Protein AF-A0A2L1C9A7-F1 (afdb_monomer_lite)

Secondary structure (DSSP, 8-state):
-HHHHHHHHHHHHHHHHHHHHHHHHHHHHHHHHHHHHHHHHTT-S-GGG-TT-EEEEEEEEEEETTEEEEEEEEEEEGGGS-S---SSSTT-EEEEEEEEEEEEE-GGGHHHHHHTT-EEEEETTTTEEEEE-TT--

Radius of gyration: 24.16 Å; chains: 1; bounding box: 67×26×65 Å

Structure (mmCIF, N/CA/C/O backbone):
data_AF-A0A2L1C9A7-F1
#
_entry.id   AF-A0A2L1C9A7-F1
#
loop_
_atom_site.group_PDB
_atom_site.id
_atom_site.type_symbol
_atom_site.label_atom_id
_atom_site.label_alt_id
_atom_site.label_comp_id
_atom_site.label_asym_id
_atom_site.label_entity_id
_atom_site.label_seq_id
_atom_site.pdbx_PDB_ins_code
_atom_site.Cartn_x
_atom_site.Cartn_y
_atom_site.Cartn_z
_atom_site.occupancy
_atom_site.B_iso_or_equiv
_atom_site.auth_seq_id
_atom_site.auth_comp_id
_atom_site.auth_asym_id
_atom_site.auth_atom_id
_atom_site.pdbx_PDB_model_num
ATOM 1 N N . MET A 1 1 ? -43.753 -11.044 40.394 1.00 59.69 1 MET A N 1
ATOM 2 C CA . MET A 1 1 ? -43.200 -11.662 39.169 1.00 59.69 1 MET A CA 1
ATOM 3 C C . MET A 1 1 ? -43.134 -10.704 37.979 1.00 59.69 1 MET A C 1
ATOM 5 O O . MET A 1 1 ? -42.091 -10.675 37.354 1.00 59.69 1 MET A O 1
ATOM 9 N N . SER A 1 2 ? -44.162 -9.896 37.672 1.00 66.94 2 SER A N 1
ATOM 10 C CA . SER A 1 2 ? -44.122 -8.948 36.531 1.00 66.94 2 SER A CA 1
ATOM 11 C C . SER A 1 2 ? -43.047 -7.849 36.649 1.00 66.94 2 SER A C 1
ATOM 13 O O . SER A 1 2 ? -42.289 -7.642 35.710 1.00 66.94 2 SER A O 1
ATOM 15 N N . GLY A 1 3 ? -42.935 -7.183 37.808 1.00 78.50 3 GLY A N 1
ATOM 16 C CA . GLY A 1 3 ? -42.027 -6.033 37.979 1.00 78.50 3 GLY A CA 1
ATOM 17 C C . GLY A 1 3 ? -40.528 -6.368 37.948 1.00 78.50 3 GLY A C 1
ATOM 18 O O . GLY A 1 3 ? -39.742 -5.603 37.405 1.00 78.50 3 GLY A O 1
ATOM 19 N N . GLU A 1 4 ? -40.118 -7.541 38.444 1.00 83.19 4 GLU A N 1
ATOM 20 C CA . GLU A 1 4 ? -38.706 -7.972 38.387 1.00 83.19 4 GLU A CA 1
ATOM 21 C C . GLU A 1 4 ? -38.228 -8.244 36.956 1.00 83.19 4 GLU A C 1
ATOM 23 O O . GLU A 1 4 ? -37.068 -7.993 36.624 1.00 83.19 4 GLU A O 1
ATOM 28 N N . ILE A 1 5 ? -39.113 -8.768 36.101 1.00 84.88 5 ILE A N 1
ATOM 29 C CA . ILE A 1 5 ? -38.801 -9.014 34.690 1.00 84.88 5 ILE A CA 1
ATOM 30 C C . ILE A 1 5 ? -38.617 -7.675 33.972 1.00 84.88 5 ILE A C 1
ATOM 32 O O . ILE A 1 5 ? -37.649 -7.506 33.235 1.00 84.88 5 ILE A O 1
ATOM 36 N N . GLU A 1 6 ? -39.493 -6.710 34.239 1.00 86.12 6 GLU A N 1
ATOM 37 C CA . GLU A 1 6 ? -39.455 -5.374 33.644 1.00 86.12 6 GLU A CA 1
ATOM 38 C C . GLU A 1 6 ? -38.185 -4.598 34.038 1.00 86.12 6 GLU A C 1
ATOM 40 O O . GLU A 1 6 ? -37.465 -4.103 33.171 1.00 86.12 6 GLU A O 1
ATOM 45 N N . GLU A 1 7 ? -37.806 -4.604 35.320 1.00 87.06 7 GLU A N 1
ATOM 46 C CA . GLU A 1 7 ? -36.544 -4.005 35.785 1.00 87.06 7 GLU A CA 1
ATOM 47 C C . GLU A 1 7 ? -35.299 -4.676 35.188 1.00 87.06 7 GLU A C 1
ATOM 49 O O . GLU A 1 7 ? -34.264 -4.033 34.979 1.00 87.06 7 GLU A O 1
ATOM 54 N N . LYS A 1 8 ? -35.352 -5.988 34.938 1.00 88.25 8 LYS A N 1
ATOM 55 C CA . LYS A 1 8 ? -34.249 -6.717 34.302 1.00 88.25 8 LYS A CA 1
ATOM 56 C C . LYS A 1 8 ? -34.132 -6.364 32.818 1.00 88.25 8 LYS A C 1
ATOM 58 O O . LYS A 1 8 ? -33.019 -6.169 32.334 1.00 88.25 8 LYS A O 1
ATOM 63 N N . VAL A 1 9 ? -35.259 -6.231 32.117 1.00 87.00 9 VAL A N 1
ATOM 64 C CA . VAL A 1 9 ? -35.303 -5.790 30.714 1.00 87.00 9 VAL A CA 1
ATOM 65 C C . VAL A 1 9 ? -34.767 -4.364 30.578 1.00 87.00 9 VAL A C 1
ATOM 67 O O . VAL A 1 9 ? -33.889 -4.133 29.751 1.00 87.00 9 VAL A O 1
ATOM 70 N N . LEU A 1 10 ? -35.200 -3.434 31.433 1.00 88.88 10 LEU A N 1
ATOM 71 C CA . LEU A 1 10 ? -34.728 -2.044 31.413 1.00 88.88 10 LEU A CA 1
ATOM 72 C C . LEU A 1 10 ? -33.221 -1.926 31.687 1.00 88.88 10 LEU A C 1
ATOM 74 O O . LEU A 1 10 ? -32.524 -1.192 30.988 1.00 88.88 10 LEU A O 1
ATOM 78 N N . ARG A 1 11 ? -32.689 -2.683 32.657 1.00 88.56 11 ARG A N 1
ATOM 79 C CA . ARG A 1 11 ? -31.238 -2.727 32.922 1.00 88.56 11 ARG A CA 1
ATOM 80 C C . ARG A 1 11 ? -30.444 -3.259 31.733 1.00 88.56 11 ARG A C 1
ATOM 82 O O . ARG A 1 11 ? -29.402 -2.699 31.402 1.00 88.56 11 ARG A O 1
ATOM 89 N N . ASN A 1 12 ? -30.940 -4.310 31.086 1.00 88.00 12 ASN A N 1
ATOM 90 C CA . ASN A 1 12 ? -30.283 -4.878 29.913 1.00 88.00 12 ASN A CA 1
ATOM 91 C C . ASN A 1 12 ? -30.290 -3.912 28.724 1.00 88.00 12 ASN A C 1
ATOM 93 O O . ASN A 1 12 ? -29.271 -3.805 28.045 1.00 88.00 12 ASN A O 1
ATOM 97 N N . LEU A 1 13 ? -31.403 -3.207 28.491 1.00 88.19 13 LEU A N 1
ATOM 98 C CA . LEU A 1 13 ? -31.509 -2.189 27.441 1.00 88.19 13 LEU A CA 1
ATOM 99 C C . LEU A 1 13 ? -30.512 -1.053 27.673 1.00 88.19 13 LEU A C 1
ATOM 101 O O . LEU A 1 13 ? -29.731 -0.744 26.779 1.00 88.19 13 LEU A O 1
ATOM 105 N N . LYS A 1 14 ? -30.454 -0.517 28.896 1.00 89.56 14 LYS A N 1
ATOM 106 C CA . LYS A 1 14 ? -29.495 0.534 29.255 1.00 89.56 14 LYS A CA 1
ATOM 107 C C . LYS A 1 14 ? -28.042 0.084 29.061 1.00 89.56 14 LYS A C 1
ATOM 109 O O . LYS A 1 14 ? -27.240 0.810 28.488 1.00 89.56 14 LYS A O 1
ATOM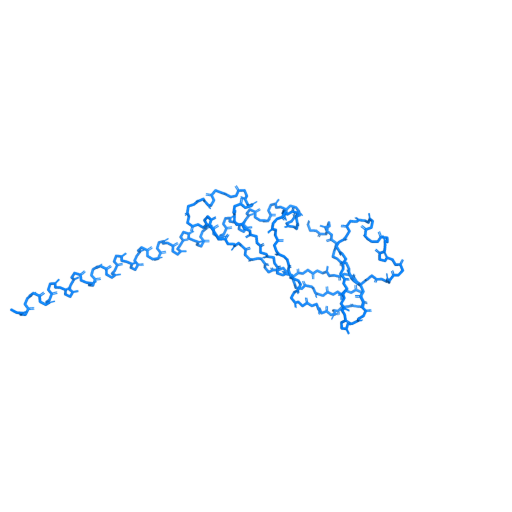 114 N N . SER A 1 15 ? -27.713 -1.139 29.479 1.00 89.69 15 SER A N 1
ATOM 115 C CA . SER A 1 15 ? -26.377 -1.707 29.262 1.00 89.69 15 SER A CA 1
ATOM 116 C C . SER A 1 15 ? -26.045 -1.875 27.773 1.00 89.69 15 SER A C 1
ATOM 118 O O . SER A 1 15 ? -24.900 -1.661 27.383 1.00 89.69 15 SER A O 1
ATOM 120 N N . HIS A 1 16 ? -27.022 -2.225 26.930 1.00 90.25 16 HIS A N 1
ATOM 121 C CA . HIS A 1 16 ? -26.818 -2.296 25.480 1.00 90.25 16 HIS A CA 1
ATOM 122 C C . HIS A 1 16 ? -26.572 -0.919 24.862 1.00 90.25 16 HIS A C 1
ATOM 124 O O . HIS A 1 16 ? -25.705 -0.796 23.998 1.00 90.25 16 HIS A O 1
ATOM 130 N N . GLU A 1 17 ? -27.302 0.107 25.296 1.00 91.25 17 GLU A N 1
ATOM 131 C CA . GLU A 1 17 ? -27.089 1.486 24.846 1.00 91.25 17 GLU A CA 1
ATOM 132 C C . GLU A 1 17 ? -25.681 1.974 25.212 1.00 91.25 17 GLU A C 1
ATOM 134 O O . GLU A 1 17 ? -24.951 2.450 24.341 1.00 91.25 17 GLU A O 1
ATOM 139 N N . GLU A 1 18 ? -25.252 1.750 26.458 1.00 92.31 18 GLU A N 1
ATOM 140 C CA . GLU A 1 18 ? -23.904 2.088 26.930 1.00 92.31 18 GLU A CA 1
ATOM 141 C C . GLU A 1 18 ? -22.812 1.370 26.113 1.00 92.31 18 GLU A C 1
ATOM 143 O O . GLU A 1 18 ? -21.846 1.997 25.675 1.00 92.31 18 GLU A O 1
ATOM 148 N N . LEU A 1 19 ? -22.977 0.070 25.839 1.00 91.31 19 LEU A N 1
ATOM 149 C CA . LEU A 1 19 ? -22.047 -0.694 24.998 1.00 91.31 19 LEU A CA 1
ATOM 150 C C . LEU A 1 19 ? -22.014 -0.186 23.551 1.00 91.31 19 LEU A C 1
ATOM 152 O O . LEU A 1 19 ? -20.941 -0.105 22.952 1.00 91.31 19 LEU A O 1
ATOM 156 N N . SER A 1 20 ? -23.172 0.170 22.993 1.00 91.81 20 SER A N 1
ATOM 157 C CA . SER A 1 20 ? -23.278 0.759 21.656 1.00 91.81 20 SER A CA 1
ATOM 158 C C . SER A 1 20 ? -22.495 2.071 21.568 1.00 91.81 20 SER A C 1
ATOM 160 O O . SER A 1 20 ? -21.773 2.296 20.596 1.00 91.81 20 SER A O 1
ATOM 162 N N . ASP A 1 21 ? -22.600 2.935 22.573 1.00 92.50 21 ASP A N 1
ATOM 163 C CA . ASP A 1 21 ? -21.912 4.225 22.558 1.00 92.50 21 ASP A CA 1
ATOM 164 C C . ASP A 1 21 ? -20.401 4.087 22.772 1.00 92.50 21 ASP A C 1
ATOM 166 O O . ASP A 1 21 ? -19.622 4.776 22.106 1.00 92.50 21 ASP A O 1
ATOM 170 N N . ILE A 1 22 ? -19.967 3.130 23.600 1.00 89.88 22 ILE A N 1
ATOM 171 C CA . ILE A 1 22 ? -18.552 2.745 23.698 1.00 89.88 22 ILE A CA 1
ATOM 172 C C . ILE A 1 22 ? -18.043 2.265 22.335 1.00 89.88 22 ILE A C 1
ATOM 174 O O . ILE A 1 22 ? -17.000 2.731 21.880 1.00 89.88 22 ILE A O 1
ATOM 178 N N . LEU A 1 23 ? -18.785 1.387 21.651 1.00 88.62 23 LEU A N 1
ATOM 179 C CA . LEU A 1 23 ? -18.393 0.872 20.339 1.00 88.62 23 LEU A CA 1
ATOM 180 C C . LEU A 1 23 ? -18.255 1.998 19.306 1.00 88.62 23 LEU A C 1
ATOM 182 O O . LEU A 1 23 ? -17.242 2.061 18.613 1.00 88.62 23 LEU A O 1
ATOM 186 N N . LYS A 1 24 ? -19.230 2.913 19.225 1.00 90.38 24 LYS A N 1
ATOM 187 C CA . LYS A 1 24 ? -19.159 4.078 18.324 1.00 90.38 24 LYS A CA 1
ATOM 188 C C . LYS A 1 24 ? -17.937 4.945 18.620 1.00 90.38 24 LYS A C 1
ATOM 190 O O . LYS A 1 24 ? -17.241 5.349 17.693 1.00 90.38 24 LYS A O 1
ATOM 195 N N . SER A 1 25 ? -17.671 5.215 19.899 1.00 86.69 25 SER A N 1
ATOM 196 C CA . SER A 1 25 ? -16.514 6.003 20.334 1.00 86.69 25 SER A CA 1
ATOM 197 C C . SER A 1 25 ? -15.198 5.336 19.930 1.00 86.69 25 SER A C 1
ATOM 199 O O . SER A 1 25 ? -14.327 5.987 19.355 1.00 86.69 25 SER A O 1
ATOM 201 N N . THR A 1 26 ? -15.074 4.025 20.144 1.00 84.44 26 THR A N 1
ATOM 202 C CA . THR A 1 26 ? -13.903 3.246 19.723 1.00 84.44 26 THR A CA 1
ATOM 203 C C . THR A 1 26 ? -13.723 3.279 18.207 1.00 84.44 26 THR A C 1
ATOM 205 O O . THR A 1 26 ? -12.630 3.585 17.741 1.00 84.44 26 THR A O 1
ATOM 208 N N . LEU A 1 27 ? -14.786 3.052 17.427 1.00 85.62 27 LEU A N 1
ATOM 209 C CA . LEU A 1 27 ? -14.731 3.100 15.959 1.00 85.62 27 LEU A CA 1
ATOM 210 C C . LEU A 1 27 ? -14.322 4.483 15.435 1.00 85.62 27 LEU A C 1
ATOM 212 O O . LEU A 1 27 ? -13.531 4.579 14.495 1.00 85.62 27 LEU A O 1
ATOM 216 N N . TYR A 1 28 ? -14.826 5.555 16.051 1.00 86.62 28 TYR A N 1
ATOM 217 C CA . TYR A 1 28 ? -14.437 6.920 15.705 1.00 86.62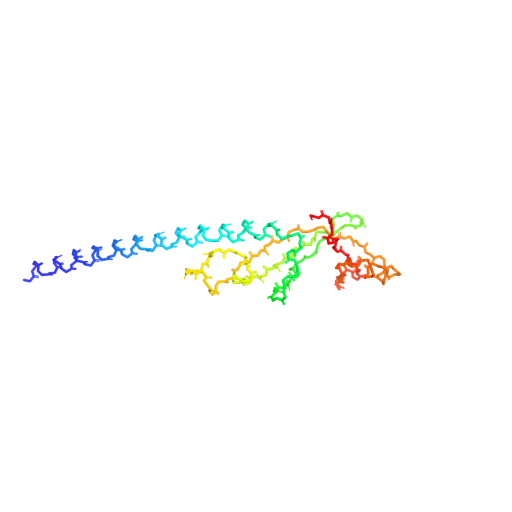 28 TYR A CA 1
ATOM 218 C C . TYR A 1 28 ? -12.947 7.163 15.964 1.00 86.62 28 TYR A C 1
ATOM 220 O O . TYR A 1 28 ? -12.248 7.659 15.082 1.00 86.62 28 TYR A O 1
ATOM 228 N N . LYS A 1 29 ? -12.441 6.763 17.138 1.00 84.12 29 LYS A N 1
ATOM 229 C CA . LYS A 1 29 ? -11.016 6.895 17.467 1.00 84.12 29 LYS A CA 1
ATOM 230 C C . LYS A 1 29 ? -10.131 6.089 16.520 1.00 84.12 29 LYS A C 1
ATOM 232 O O . LYS A 1 29 ? -9.177 6.645 15.998 1.00 84.12 29 LYS A O 1
ATOM 237 N N . MET A 1 30 ? -10.491 4.837 16.226 1.00 82.44 30 MET A N 1
ATOM 238 C CA . MET A 1 30 ? -9.772 4.010 15.246 1.00 82.44 30 MET A CA 1
ATOM 239 C C . MET A 1 30 ? -9.726 4.667 13.861 1.00 82.44 30 MET A C 1
ATOM 241 O O . MET A 1 30 ? -8.708 4.615 13.181 1.00 82.44 30 MET A O 1
ATOM 245 N N . SER A 1 31 ? -10.822 5.302 13.438 1.00 83.81 31 SER A N 1
ATOM 246 C CA . SER A 1 31 ? -10.874 5.997 12.146 1.00 83.81 31 SER A CA 1
ATOM 247 C C . SER A 1 31 ? -9.949 7.218 12.119 1.00 83.81 31 SER A C 1
ATOM 249 O O . SER A 1 31 ? -9.252 7.433 11.131 1.00 83.81 31 SER A O 1
ATOM 251 N N . LEU A 1 32 ? -9.920 8.000 13.205 1.00 85.00 32 LEU A N 1
ATOM 252 C CA . LEU A 1 32 ? -9.029 9.154 13.343 1.00 85.00 32 LEU A CA 1
ATOM 253 C C . LEU A 1 32 ? -7.555 8.726 13.369 1.00 85.00 32 LEU A C 1
ATOM 255 O O . LEU A 1 32 ? -6.749 9.268 12.622 1.00 85.00 32 LEU A O 1
ATOM 259 N N . GLU A 1 33 ? -7.227 7.714 14.170 1.00 83.62 33 GLU A N 1
ATOM 260 C CA . GLU A 1 33 ? -5.890 7.118 14.258 1.00 83.62 33 GLU A CA 1
ATOM 261 C C . GLU A 1 33 ? -5.412 6.573 12.900 1.00 83.62 33 GLU A C 1
ATOM 263 O O . GLU A 1 33 ? -4.278 6.812 12.488 1.00 83.62 33 GLU A O 1
ATOM 268 N N . GLY A 1 34 ? -6.293 5.901 12.151 1.00 83.19 34 GLY A N 1
ATOM 269 C CA . GLY A 1 34 ? -5.998 5.448 10.791 1.00 83.19 34 GLY A CA 1
ATOM 270 C C . GLY A 1 34 ? -5.722 6.597 9.815 1.00 83.19 34 GLY A C 1
ATOM 271 O O . GLY A 1 34 ? -4.833 6.481 8.971 1.00 83.19 34 GLY A O 1
ATOM 272 N N . PHE A 1 35 ? -6.442 7.716 9.941 1.00 84.31 35 PHE A N 1
ATOM 273 C CA . PHE A 1 35 ? -6.187 8.915 9.142 1.00 84.31 35 PHE A CA 1
ATOM 274 C C . PHE A 1 35 ? -4.831 9.546 9.483 1.00 84.31 35 PHE A C 1
ATOM 276 O O . PHE A 1 35 ? -4.068 9.863 8.578 1.00 84.31 35 PHE A O 1
ATOM 283 N N . GLU A 1 36 ? -4.491 9.671 10.767 1.00 84.94 36 GLU A N 1
ATOM 284 C CA . GLU A 1 36 ? -3.185 10.186 11.202 1.00 84.94 36 GLU A CA 1
ATOM 285 C C . GLU A 1 36 ? -2.026 9.314 10.696 1.00 84.94 36 GLU A C 1
ATOM 287 O O . GLU A 1 36 ? -1.031 9.842 10.199 1.00 84.94 36 GLU A O 1
ATOM 292 N N . ALA A 1 37 ? -2.177 7.986 10.743 1.00 84.44 37 ALA A N 1
ATOM 293 C CA . ALA A 1 37 ? -1.224 7.040 10.161 1.00 84.44 37 ALA A CA 1
ATOM 294 C C . ALA A 1 37 ? -1.048 7.234 8.648 1.00 84.44 37 ALA A C 1
ATOM 296 O O . ALA A 1 37 ? 0.076 7.195 8.145 1.00 84.44 37 ALA A O 1
ATOM 297 N N . PHE A 1 38 ? -2.138 7.473 7.915 1.00 84.56 38 PHE A N 1
ATOM 298 C CA . PHE A 1 38 ? -2.072 7.763 6.484 1.00 84.56 38 PHE A CA 1
ATOM 299 C C . PHE A 1 38 ? -1.410 9.117 6.185 1.00 84.56 38 PHE A C 1
ATOM 301 O O . PHE A 1 38 ? -0.609 9.220 5.257 1.00 84.56 38 PHE A O 1
ATOM 308 N N . GLU A 1 39 ? -1.709 10.156 6.966 1.00 85.56 39 GLU A N 1
ATOM 309 C CA . GLU A 1 39 ? -1.066 11.465 6.825 1.00 85.56 39 GLU A CA 1
ATOM 310 C C . GLU A 1 39 ? 0.442 11.389 7.064 1.00 85.56 39 GLU A C 1
ATOM 312 O O . GLU A 1 39 ? 1.211 11.970 6.301 1.00 85.56 39 GLU A O 1
ATOM 317 N N . ASP A 1 40 ? 0.870 10.628 8.068 1.00 83.94 40 ASP A N 1
ATOM 318 C CA . ASP A 1 40 ? 2.287 10.407 8.333 1.00 83.94 40 ASP A CA 1
ATOM 319 C C . ASP A 1 40 ? 2.966 9.596 7.231 1.00 83.94 40 ASP A C 1
ATOM 321 O O . ASP A 1 40 ? 4.035 9.977 6.764 1.00 83.94 40 ASP A O 1
ATOM 325 N N . TYR A 1 41 ? 2.310 8.540 6.738 1.00 83.88 41 TYR A N 1
ATOM 326 C CA . TYR A 1 41 ? 2.791 7.749 5.604 1.00 83.88 41 TYR A CA 1
ATOM 327 C C . TYR A 1 41 ? 3.144 8.619 4.381 1.00 83.88 41 TYR A C 1
ATOM 329 O O . TYR A 1 41 ? 4.172 8.394 3.744 1.00 83.88 41 TYR A O 1
ATOM 337 N N . LYS A 1 42 ? 2.354 9.657 4.080 1.00 82.56 42 LYS A N 1
ATOM 338 C CA . LYS A 1 42 ? 2.635 10.577 2.961 1.00 82.56 42 LYS A CA 1
ATOM 339 C C . LYS A 1 42 ? 3.903 11.419 3.143 1.00 82.56 42 LYS A C 1
ATOM 341 O O . LYS A 1 42 ? 4.412 11.941 2.158 1.00 82.56 42 LYS A O 1
ATOM 346 N N . ASN A 1 43 ? 4.405 11.583 4.369 1.00 81.81 43 ASN A N 1
ATOM 347 C CA . ASN A 1 43 ? 5.622 12.360 4.629 1.00 81.81 43 ASN A CA 1
ATOM 348 C C . ASN A 1 43 ? 6.904 11.584 4.300 1.00 81.81 43 ASN A C 1
ATOM 350 O O . ASN A 1 43 ? 7.993 12.163 4.289 1.00 81.81 43 ASN A O 1
ATOM 354 N N . TYR A 1 44 ? 6.803 10.280 4.044 1.00 75.88 44 TYR A N 1
ATOM 355 C CA . TYR A 1 44 ? 7.945 9.470 3.653 1.00 75.88 44 TYR A CA 1
ATOM 356 C C . TYR A 1 44 ? 8.210 9.650 2.159 1.00 75.88 44 TYR A C 1
ATOM 358 O O . TYR A 1 44 ? 7.437 9.189 1.327 1.00 75.88 44 TYR A O 1
ATOM 366 N N . ALA A 1 45 ? 9.344 10.276 1.826 1.00 68.00 45 ALA A N 1
ATOM 367 C CA . ALA A 1 45 ? 9.795 1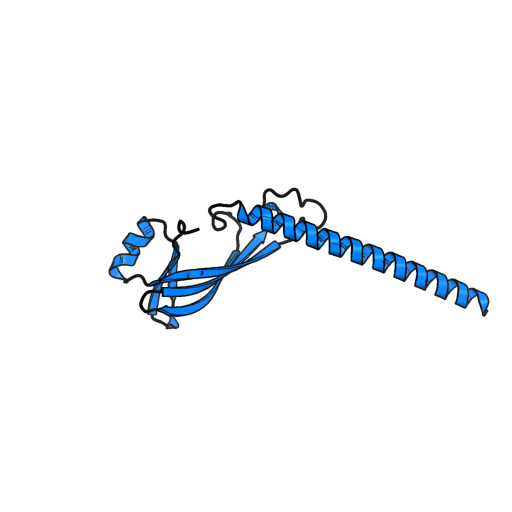0.448 0.440 1.00 68.00 45 ALA A CA 1
ATOM 368 C C . ALA A 1 45 ? 9.979 9.106 -0.289 1.00 68.00 45 ALA A C 1
ATOM 370 O O . ALA A 1 45 ? 9.783 9.007 -1.489 1.00 68.00 45 ALA A O 1
ATOM 371 N N . ASN A 1 46 ? 10.339 8.057 0.453 1.00 73.94 46 ASN A N 1
ATOM 372 C CA . ASN A 1 46 ? 10.387 6.698 -0.059 1.00 73.94 46 ASN A CA 1
ATOM 373 C C . ASN A 1 46 ? 9.680 5.763 0.936 1.00 73.94 46 ASN A C 1
ATOM 375 O O . ASN A 1 46 ? 10.324 5.230 1.849 1.00 73.94 46 ASN A O 1
ATOM 379 N N . PRO A 1 47 ? 8.365 5.540 0.782 1.00 66.38 47 PRO A N 1
ATOM 380 C CA . PRO A 1 47 ? 7.610 4.639 1.646 1.00 66.38 47 PRO A CA 1
ATOM 381 C C . PRO A 1 47 ? 7.994 3.168 1.452 1.00 66.38 47 PRO A C 1
ATOM 383 O O . PRO A 1 47 ? 7.596 2.300 2.218 1.00 66.38 47 PRO A O 1
ATOM 386 N N . ASP A 1 48 ? 8.803 2.860 0.442 1.00 68.00 48 ASP A N 1
ATOM 387 C CA . ASP A 1 48 ? 9.376 1.542 0.223 1.00 68.00 48 ASP A CA 1
ATOM 388 C C . ASP A 1 48 ? 10.616 1.270 1.102 1.00 68.00 48 ASP A C 1
ATOM 390 O O . ASP A 1 48 ? 11.083 0.129 1.131 1.00 68.00 48 ASP A O 1
ATOM 394 N N . SER A 1 49 ? 11.123 2.269 1.840 1.00 67.06 49 SER A N 1
ATOM 395 C CA . SER A 1 49 ? 12.359 2.188 2.642 1.00 67.06 49 SER A CA 1
ATOM 396 C C . SER A 1 49 ? 12.215 1.562 4.036 1.00 67.06 49 SER A C 1
ATOM 398 O O . SER A 1 49 ? 13.222 1.274 4.687 1.00 67.06 49 SER A O 1
ATOM 400 N N . PHE A 1 50 ? 10.994 1.314 4.513 1.00 71.38 50 PHE A N 1
ATOM 401 C CA . PHE A 1 50 ? 10.789 0.654 5.803 1.00 71.38 50 PHE A CA 1
ATOM 402 C C . PHE A 1 50 ? 11.294 -0.797 5.767 1.00 71.38 50 PHE A C 1
ATOM 404 O O . PHE A 1 50 ? 10.915 -1.591 4.904 1.00 71.38 50 PHE A O 1
ATOM 411 N N . SER A 1 51 ? 12.096 -1.178 6.761 1.00 67.44 51 SER A N 1
ATOM 412 C CA . SER A 1 51 ? 12.753 -2.491 6.832 1.00 67.44 51 SER A CA 1
ATOM 413 C C . SER A 1 51 ? 11.796 -3.681 6.970 1.00 67.44 51 SER A C 1
ATOM 415 O O . SER A 1 51 ? 12.166 -4.799 6.619 1.00 67.44 51 SER A O 1
ATOM 417 N N . ASN A 1 52 ? 10.575 -3.455 7.463 1.00 71.50 52 ASN A N 1
ATOM 418 C CA . ASN A 1 52 ? 9.600 -4.504 7.774 1.00 71.50 52 ASN A CA 1
ATOM 419 C C . ASN A 1 52 ? 8.322 -4.437 6.923 1.00 71.50 52 ASN A C 1
ATOM 421 O O . ASN A 1 52 ? 7.328 -5.086 7.263 1.00 71.50 52 ASN A O 1
ATOM 425 N N . VAL A 1 53 ? 8.323 -3.667 5.832 1.00 79.94 53 VAL A N 1
ATOM 426 C CA . VAL A 1 53 ? 7.147 -3.547 4.964 1.00 79.94 53 VAL A CA 1
ATOM 427 C C . VAL A 1 53 ? 7.012 -4.763 4.064 1.00 79.94 53 VAL A C 1
ATOM 429 O O . VAL A 1 53 ? 7.930 -5.142 3.337 1.00 79.94 53 VAL A O 1
ATOM 432 N N . VAL A 1 54 ? 5.828 -5.373 4.102 1.00 83.19 54 VAL A N 1
ATOM 433 C CA . VAL A 1 54 ? 5.462 -6.452 3.185 1.00 83.19 54 VAL A CA 1
ATOM 434 C C . VAL A 1 54 ? 4.881 -5.824 1.928 1.00 83.19 54 VAL A C 1
ATOM 436 O O . VAL A 1 54 ? 3.966 -5.006 2.010 1.00 83.19 54 VAL A O 1
ATOM 439 N N . LYS A 1 55 ? 5.399 -6.228 0.768 1.00 85.19 55 LYS A N 1
ATOM 440 C CA . LYS A 1 55 ? 5.004 -5.704 -0.542 1.00 85.19 55 LYS A CA 1
ATOM 441 C C . LYS A 1 55 ? 4.544 -6.844 -1.430 1.00 85.19 55 LYS A C 1
ATOM 443 O O . LYS A 1 55 ? 5.145 -7.920 -1.419 1.00 85.19 55 LYS A O 1
ATOM 448 N N . LYS A 1 56 ? 3.509 -6.595 -2.220 1.00 87.94 56 LYS A N 1
ATOM 449 C CA . LYS A 1 56 ? 3.030 -7.530 -3.232 1.00 87.94 56 LYS A CA 1
ATOM 450 C C . LYS A 1 56 ? 2.545 -6.759 -4.451 1.00 87.94 56 LYS A C 1
ATOM 452 O O . LYS A 1 56 ? 1.722 -5.861 -4.324 1.00 87.94 56 LYS A O 1
ATOM 457 N N . ILE A 1 57 ? 3.058 -7.122 -5.624 1.00 87.69 57 ILE A N 1
ATOM 458 C CA . ILE A 1 57 ? 2.442 -6.729 -6.892 1.00 87.69 57 ILE A CA 1
ATOM 459 C C . ILE A 1 57 ? 1.216 -7.625 -7.067 1.00 87.69 57 ILE A C 1
ATOM 461 O O . ILE A 1 57 ? 1.351 -8.849 -7.112 1.00 87.69 57 ILE A O 1
ATOM 465 N N . GLU A 1 58 ? 0.030 -7.028 -7.079 1.00 89.56 58 GLU A N 1
ATOM 466 C CA . GLU A 1 58 ? -1.231 -7.758 -7.231 1.00 89.56 58 GLU A CA 1
ATOM 467 C C . GLU A 1 58 ? -1.512 -8.043 -8.704 1.00 89.56 58 GLU A C 1
ATOM 469 O O . GLU A 1 58 ? -1.825 -9.177 -9.064 1.00 89.56 58 GLU A O 1
ATOM 474 N N . TRP A 1 59 ? -1.352 -7.032 -9.559 1.00 89.50 59 TRP A N 1
ATOM 475 C CA . TRP A 1 59 ? -1.474 -7.172 -11.004 1.00 89.50 59 TRP A CA 1
ATOM 476 C C . TRP A 1 59 ? -0.706 -6.073 -11.741 1.00 89.50 59 TRP A C 1
ATOM 478 O O . TRP A 1 59 ? -0.328 -5.045 -11.171 1.00 89.50 59 TRP A O 1
ATOM 488 N N . VAL A 1 60 ? -0.463 -6.331 -13.024 1.00 91.19 60 VAL A N 1
ATOM 489 C CA . VAL A 1 60 ? 0.172 -5.406 -13.960 1.00 91.19 60 VAL A CA 1
ATOM 490 C C . VAL A 1 60 ? -0.603 -5.458 -15.274 1.00 91.19 60 VAL A C 1
ATOM 492 O O . VAL A 1 60 ? -0.955 -6.545 -15.730 1.00 91.19 60 VAL A O 1
ATOM 495 N N . GLU A 1 61 ? -0.862 -4.305 -15.879 1.00 90.94 61 GLU A N 1
ATOM 496 C CA . GLU A 1 61 ? -1.569 -4.187 -17.157 1.00 90.94 61 GLU A CA 1
ATOM 497 C C . GLU A 1 61 ? -0.772 -3.315 -18.133 1.00 90.94 61 GLU A C 1
ATOM 499 O O . GLU A 1 61 ? -0.247 -2.271 -17.751 1.00 90.94 61 GLU A O 1
ATOM 504 N N . LEU A 1 62 ? -0.672 -3.739 -19.395 1.00 87.31 62 LEU A N 1
ATOM 505 C CA . LEU A 1 62 ? -0.099 -2.937 -20.482 1.00 87.31 62 LEU A CA 1
ATOM 506 C C . LEU A 1 62 ? -1.077 -1.822 -20.862 1.00 87.31 62 LEU A C 1
ATOM 508 O O . LEU A 1 62 ? -2.232 -2.111 -21.166 1.00 87.31 62 LEU A O 1
ATOM 512 N N . VAL A 1 63 ? -0.618 -0.569 -20.870 1.00 86.25 63 VAL A N 1
ATOM 513 C CA . VAL A 1 63 ? -1.483 0.592 -21.155 1.00 86.25 63 VAL A CA 1
ATOM 514 C C . VAL A 1 63 ? -1.085 1.274 -22.462 1.00 86.25 63 VAL A C 1
ATOM 516 O O . VAL A 1 63 ? -1.922 1.459 -23.341 1.00 86.25 63 VAL A O 1
ATOM 519 N N . GLU A 1 64 ? 0.194 1.626 -22.596 1.00 81.12 64 GLU A N 1
ATOM 520 C CA . GLU A 1 64 ? 0.786 2.277 -23.775 1.00 81.12 64 GLU A CA 1
ATOM 521 C C . GLU A 1 64 ? 2.099 1.565 -24.138 1.00 81.12 64 GLU A C 1
ATOM 523 O O . GLU A 1 64 ? 2.628 0.812 -23.321 1.00 81.12 64 GLU A O 1
ATOM 528 N N . ASP A 1 65 ? 2.619 1.798 -25.350 1.00 78.06 65 ASP A N 1
ATOM 529 C CA . ASP A 1 65 ? 3.702 1.013 -25.976 1.00 78.06 65 ASP A CA 1
ATOM 530 C C . ASP A 1 65 ? 4.963 0.809 -25.104 1.00 78.06 65 ASP A C 1
ATOM 532 O O . ASP A 1 65 ? 5.701 -0.154 -25.309 1.00 78.06 65 ASP A O 1
ATOM 536 N N . ASP A 1 66 ? 5.211 1.670 -24.114 1.00 86.00 66 ASP A N 1
ATOM 537 C CA . ASP A 1 66 ? 6.328 1.577 -23.171 1.00 86.00 66 ASP A CA 1
ATOM 538 C C . ASP A 1 66 ? 5.920 1.618 -21.683 1.00 86.00 66 ASP A C 1
ATOM 540 O O . ASP A 1 66 ? 6.794 1.674 -20.811 1.00 86.00 66 ASP A O 1
ATOM 544 N N . ARG A 1 67 ? 4.617 1.564 -21.368 1.00 90.25 67 ARG A N 1
ATOM 545 C CA . ARG A 1 67 ? 4.079 1.788 -20.016 1.00 90.25 67 ARG A CA 1
ATOM 546 C C . ARG A 1 67 ? 3.136 0.699 -19.534 1.00 90.25 67 ARG A C 1
ATOM 548 O O . ARG A 1 67 ? 2.301 0.164 -20.264 1.00 90.25 67 ARG A O 1
ATOM 555 N N . LEU A 1 68 ? 3.222 0.460 -18.234 1.00 91.12 68 LEU A N 1
ATOM 556 C CA . LEU A 1 68 ? 2.405 -0.487 -17.496 1.00 91.12 68 LEU A CA 1
ATOM 557 C C . LEU A 1 68 ? 1.695 0.234 -16.349 1.00 91.12 68 LEU A C 1
ATOM 559 O O . LEU A 1 68 ? 2.294 1.062 -15.665 1.00 91.12 68 LEU A O 1
ATOM 563 N N . SER A 1 69 ? 0.439 -0.118 -16.096 1.00 91.50 69 SER A N 1
ATOM 564 C CA . SER A 1 69 ? -0.206 0.163 -14.818 1.00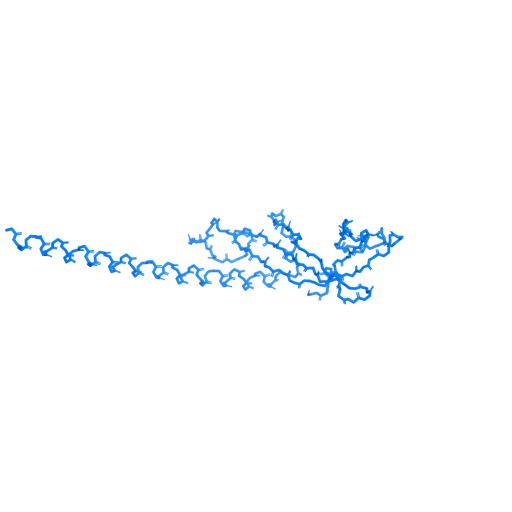 91.50 69 SER A CA 1
ATOM 565 C C . SER A 1 69 ? 0.175 -0.944 -13.848 1.00 91.50 69 SER A C 1
ATOM 567 O O . SER A 1 69 ? 0.033 -2.124 -14.163 1.00 91.50 69 SER A O 1
ATOM 569 N N . VAL A 1 70 ? 0.705 -0.569 -12.689 1.00 90.75 70 VAL A N 1
ATOM 570 C CA . VAL A 1 70 ? 1.170 -1.503 -11.668 1.00 90.75 70 VAL A CA 1
ATOM 571 C C . VAL A 1 70 ? 0.360 -1.283 -10.404 1.00 90.75 70 VAL A C 1
ATOM 573 O O . VAL A 1 70 ? 0.382 -0.200 -9.820 1.00 90.75 70 VAL A O 1
ATOM 576 N N . HIS A 1 71 ? -0.315 -2.334 -9.954 1.00 91.75 71 HIS A N 1
ATOM 577 C CA . HIS A 1 71 ? -1.050 -2.331 -8.698 1.00 91.75 71 HIS A CA 1
ATOM 578 C C . HIS A 1 71 ? -0.214 -2.987 -7.608 1.00 91.75 71 HIS A C 1
ATOM 580 O O . HIS A 1 71 ? 0.063 -4.191 -7.649 1.00 91.75 71 HIS A O 1
ATOM 586 N N . LYS A 1 72 ? 0.233 -2.178 -6.646 1.00 89.44 72 LYS A N 1
ATOM 587 C CA . LYS A 1 72 ? 1.091 -2.617 -5.546 1.00 89.44 72 LYS A CA 1
ATOM 588 C C . LYS A 1 72 ? 0.345 -2.490 -4.227 1.00 89.44 72 LYS A C 1
ATOM 590 O O . LYS A 1 72 ? -0.051 -1.401 -3.825 1.00 89.44 72 LYS A O 1
ATOM 595 N N . LEU A 1 73 ? 0.229 -3.609 -3.524 1.00 91.00 73 LEU A N 1
ATOM 596 C CA . LEU A 1 73 ? -0.225 -3.644 -2.147 1.00 91.00 73 LEU A CA 1
ATOM 597 C C . LEU A 1 73 ? 0.984 -3.559 -1.214 1.00 91.00 73 LEU A C 1
ATOM 599 O O . LEU A 1 73 ? 1.919 -4.362 -1.303 1.00 91.00 73 LEU A O 1
ATOM 603 N N . GLN A 1 74 ? 0.945 -2.610 -0.287 1.00 89.19 74 GLN A N 1
ATOM 604 C CA . GLN A 1 74 ? 1.919 -2.470 0.786 1.00 89.19 74 GLN A CA 1
ATOM 605 C C . GLN A 1 74 ? 1.239 -2.642 2.137 1.00 89.19 74 GLN A C 1
ATOM 607 O O . GLN A 1 74 ? 0.154 -2.119 2.385 1.00 89.19 74 GLN A O 1
ATOM 612 N N . LYS A 1 75 ? 1.899 -3.358 3.042 1.00 89.69 75 LYS A N 1
ATOM 613 C CA . LYS A 1 75 ? 1.453 -3.529 4.421 1.00 89.69 75 LYS A CA 1
ATOM 614 C C . LYS A 1 75 ? 2.549 -3.071 5.371 1.00 89.69 75 LYS A C 1
ATOM 616 O O . LYS A 1 75 ? 3.642 -3.639 5.387 1.00 89.69 75 LYS A O 1
ATOM 621 N N . ILE A 1 76 ? 2.215 -2.063 6.167 1.00 86.12 76 ILE A N 1
ATOM 622 C CA . ILE A 1 76 ? 3.114 -1.346 7.069 1.00 86.12 76 ILE A CA 1
ATOM 623 C C . ILE A 1 76 ? 2.622 -1.558 8.492 1.00 86.12 76 ILE A C 1
ATOM 625 O O . ILE A 1 76 ? 1.428 -1.427 8.768 1.00 86.12 76 ILE A O 1
ATOM 629 N N . LYS A 1 77 ? 3.525 -1.897 9.409 1.00 83.38 77 LYS A N 1
ATOM 630 C CA . LYS A 1 77 ? 3.169 -1.969 10.825 1.00 83.38 77 LYS A CA 1
ATOM 631 C C . LYS A 1 77 ? 3.071 -0.550 11.365 1.00 83.38 77 LYS A C 1
ATOM 633 O O . LYS A 1 77 ? 3.963 0.256 11.137 1.00 83.38 77 LYS A O 1
ATOM 638 N N . LEU A 1 78 ? 2.009 -0.246 12.102 1.00 80.12 78 LEU A N 1
ATOM 639 C CA . LEU A 1 78 ? 1.806 1.104 12.636 1.00 80.12 78 LEU A CA 1
ATOM 640 C C . LEU A 1 78 ? 2.938 1.591 13.558 1.00 80.12 78 LEU A C 1
ATOM 642 O O . LEU A 1 78 ? 3.275 2.766 13.463 1.00 80.12 78 LEU A O 1
ATOM 646 N N . PRO A 1 79 ? 3.598 0.731 14.365 1.00 78.88 79 PRO A N 1
ATOM 647 C CA . PRO A 1 79 ? 4.791 1.128 15.115 1.00 78.88 79 PRO A CA 1
ATOM 648 C C . PRO A 1 79 ? 5.995 1.567 14.269 1.00 78.88 79 PRO A C 1
ATOM 650 O O . PRO A 1 79 ? 6.914 2.167 14.820 1.00 78.88 79 PRO A O 1
ATOM 653 N N . ASP A 1 80 ? 6.028 1.253 12.968 1.00 79.75 80 ASP A N 1
ATOM 654 C CA . ASP A 1 80 ? 7.096 1.712 12.070 1.00 79.75 80 ASP A CA 1
ATOM 655 C C . ASP A 1 80 ? 6.858 3.166 11.598 1.00 79.75 80 ASP A C 1
ATOM 657 O O . ASP A 1 80 ? 7.775 3.800 11.073 1.00 79.75 80 ASP A O 1
ATOM 661 N N . LEU A 1 81 ? 5.649 3.708 11.800 1.00 77.81 81 LEU A N 1
ATOM 662 C CA . LEU A 1 81 ? 5.294 5.099 11.512 1.00 77.81 81 LEU A CA 1
ATOM 663 C C . LEU A 1 81 ? 5.637 6.004 12.706 1.00 77.81 81 LEU A C 1
ATOM 665 O O . LEU A 1 81 ? 5.584 5.586 13.862 1.00 77.81 81 LEU A O 1
ATOM 669 N N . SER A 1 82 ? 5.953 7.272 12.446 1.00 70.25 82 SER A N 1
ATOM 670 C CA . SER A 1 82 ? 6.322 8.260 13.472 1.00 70.25 82 SER A CA 1
ATOM 671 C C . SER A 1 82 ? 5.130 8.782 14.291 1.00 70.25 82 SER A C 1
ATOM 673 O O . SER A 1 82 ? 5.284 9.582 15.220 1.00 70.25 82 SER A O 1
ATOM 675 N N . THR A 1 83 ? 3.928 8.323 13.951 1.00 64.19 83 THR A N 1
ATOM 676 C CA . THR A 1 83 ? 2.678 8.736 14.580 1.00 64.19 83 THR A CA 1
ATOM 677 C C . THR A 1 83 ? 2.594 8.462 16.082 1.00 64.19 83 THR A C 1
ATOM 679 O O . THR A 1 83 ? 3.099 7.470 16.601 1.00 64.19 83 THR A O 1
ATOM 682 N N . LYS A 1 84 ? 1.851 9.318 16.797 1.00 61.88 84 LYS A N 1
ATOM 683 C CA . LYS A 1 84 ? 1.520 9.152 18.227 1.00 61.88 84 LYS A CA 1
ATOM 684 C C . LYS A 1 84 ? 0.396 8.128 18.472 1.00 61.88 84 LYS A C 1
ATOM 686 O O . LYS A 1 84 ? -0.253 8.170 19.514 1.00 61.88 84 LYS A O 1
ATOM 691 N N . THR A 1 85 ? 0.152 7.236 17.516 1.00 59.41 85 THR A N 1
ATOM 692 C CA . THR A 1 85 ? -0.978 6.295 17.445 1.00 59.41 85 THR A CA 1
ATOM 693 C C . THR A 1 85 ? -0.764 5.114 18.395 1.00 59.41 85 THR A C 1
ATOM 695 O O . THR A 1 85 ? -0.618 3.970 17.975 1.00 59.41 85 THR A O 1
ATOM 698 N N . THR A 1 86 ? -0.587 5.377 19.690 1.00 54.66 86 THR A N 1
ATOM 699 C CA . THR A 1 86 ? 0.081 4.409 20.576 1.00 54.66 86 THR A CA 1
ATOM 700 C C . THR A 1 86 ? -0.835 3.546 21.435 1.00 54.66 86 THR A C 1
ATOM 702 O O . THR A 1 86 ? -0.324 2.602 22.030 1.00 54.66 86 THR A O 1
ATOM 705 N N . GLU A 1 87 ? -2.150 3.779 21.505 1.00 59.94 87 GLU A N 1
ATOM 706 C CA . GLU A 1 87 ? -2.992 3.008 22.443 1.00 59.94 87 GLU A CA 1
ATOM 707 C C . GLU A 1 87 ? -4.035 2.087 21.801 1.00 59.94 87 GLU A C 1
ATOM 709 O O . GLU A 1 87 ? -4.159 0.950 22.254 1.00 59.94 87 GLU A O 1
ATOM 714 N N . ILE A 1 88 ? -4.768 2.502 20.761 1.00 60.09 88 ILE A N 1
ATOM 715 C CA . ILE A 1 88 ? -5.878 1.685 20.229 1.00 60.09 88 ILE A CA 1
ATOM 716 C C . ILE A 1 88 ? -5.423 0.798 19.062 1.00 60.09 88 ILE A C 1
ATOM 718 O O . ILE A 1 88 ? -5.929 -0.314 18.904 1.00 60.09 88 ILE A O 1
ATOM 722 N N . MET A 1 89 ? -4.436 1.242 18.278 1.00 65.44 89 MET A N 1
ATOM 723 C CA . MET A 1 89 ? -3.952 0.528 17.089 1.00 65.44 89 MET A CA 1
ATOM 724 C C . MET A 1 89 ? -2.504 0.009 17.186 1.00 65.44 89 MET A C 1
ATOM 726 O O . MET A 1 89 ? -1.896 -0.297 16.165 1.00 65.44 89 MET A O 1
ATOM 730 N N . SER A 1 90 ? -1.942 -0.159 18.386 1.00 64.81 90 SER A N 1
ATOM 731 C CA . SER A 1 90 ? -0.525 -0.530 18.596 1.00 64.81 90 SER A CA 1
ATOM 732 C C . SER A 1 90 ? -0.069 -1.845 17.928 1.00 64.81 90 SER A C 1
ATOM 734 O O . SER A 1 90 ? 1.115 -2.002 17.632 1.00 64.81 90 SER A O 1
ATOM 736 N N . GLU A 1 91 ? -0.989 -2.766 17.625 1.00 68.38 91 GLU A N 1
ATOM 737 C CA . GLU A 1 91 ? -0.722 -4.028 16.905 1.00 68.38 91 GLU A CA 1
ATOM 738 C C . GLU A 1 91 ? -1.272 -4.044 15.462 1.00 68.38 91 GLU A C 1
ATOM 740 O O . GLU A 1 91 ? -1.235 -5.063 14.764 1.00 68.38 91 GLU A O 1
ATOM 745 N N . GLY A 1 92 ? -1.814 -2.918 14.997 1.00 77.06 92 GLY A N 1
ATOM 746 C CA . GLY A 1 92 ? -2.448 -2.799 13.692 1.00 77.06 92 GLY A CA 1
ATOM 747 C C . GLY A 1 92 ? -1.453 -2.679 12.537 1.00 77.06 92 GLY A C 1
ATOM 748 O O . GLY A 1 92 ? -0.261 -2.411 12.700 1.00 77.06 92 GLY A O 1
ATOM 749 N N . ASN A 1 93 ? -1.974 -2.866 11.325 1.00 83.44 93 ASN A N 1
ATOM 750 C CA . ASN A 1 93 ? -1.234 -2.605 10.098 1.00 83.44 93 ASN A CA 1
ATOM 751 C C . ASN A 1 93 ? -1.993 -1.577 9.265 1.00 83.44 93 ASN A C 1
ATOM 753 O O . ASN A 1 93 ? -3.206 -1.703 9.094 1.00 83.44 93 ASN A O 1
ATOM 757 N N . LEU A 1 94 ? -1.267 -0.624 8.695 1.00 85.06 94 LEU A N 1
ATOM 758 C CA . LEU A 1 94 ? -1.750 0.205 7.604 1.00 85.06 94 LEU A CA 1
ATOM 759 C C . LEU A 1 94 ? -1.545 -0.574 6.303 1.00 85.06 94 LEU A C 1
ATOM 761 O O . LEU A 1 94 ? -0.433 -1.003 5.997 1.00 85.06 94 LEU A O 1
ATOM 765 N N . THR A 1 95 ? -2.627 -0.810 5.566 1.00 87.69 95 THR A N 1
ATOM 766 C CA . THR A 1 95 ? -2.551 -1.410 4.229 1.00 87.69 95 THR A CA 1
ATOM 767 C C . THR A 1 95 ? -2.778 -0.310 3.213 1.00 87.69 95 THR A C 1
ATOM 769 O O . THR A 1 95 ? -3.827 0.330 3.235 1.00 87.69 95 THR A O 1
ATOM 772 N N . ILE A 1 96 ? -1.788 -0.085 2.358 1.00 87.56 96 ILE A N 1
ATOM 773 C CA . ILE A 1 96 ? -1.831 0.909 1.297 1.00 87.56 96 ILE A CA 1
ATOM 774 C C . ILE A 1 96 ? -1.966 0.186 -0.033 1.00 87.56 96 ILE A C 1
ATOM 776 O O . ILE A 1 96 ? -1.209 -0.731 -0.352 1.00 87.56 96 ILE A O 1
ATOM 780 N N . ASP A 1 97 ? -2.950 0.633 -0.791 1.00 89.75 97 ASP A N 1
ATOM 781 C CA . ASP A 1 97 ? -3.161 0.259 -2.173 1.00 89.75 97 ASP A CA 1
ATOM 782 C C . ASP A 1 97 ? -2.572 1.372 -3.056 1.00 89.75 97 ASP A C 1
ATOM 784 O O . ASP A 1 97 ? -2.964 2.537 -2.938 1.00 89.75 97 ASP A O 1
ATOM 788 N N . GLN A 1 98 ? -1.580 1.028 -3.879 1.00 87.31 98 GLN A N 1
ATOM 789 C CA . GLN A 1 98 ? -0.883 1.963 -4.753 1.00 87.31 98 GLN A CA 1
ATOM 790 C C . GLN A 1 98 ? -1.106 1.623 -6.223 1.00 87.31 98 GLN A C 1
ATOM 792 O O . GLN A 1 98 ? -0.874 0.496 -6.667 1.00 87.31 98 GLN A O 1
ATOM 797 N N . PHE A 1 99 ? -1.441 2.657 -6.989 1.00 89.19 99 PHE A N 1
ATOM 798 C CA . PHE A 1 99 ? -1.470 2.633 -8.445 1.00 89.19 99 PHE A CA 1
ATOM 799 C C . PHE A 1 99 ? -0.239 3.369 -8.958 1.00 89.19 99 PHE A C 1
ATOM 801 O O . PHE A 1 99 ? -0.099 4.575 -8.759 1.00 89.19 99 PHE A O 1
ATOM 808 N N . LEU A 1 100 ? 0.667 2.623 -9.577 1.00 88.31 100 LEU A N 1
ATOM 809 C CA . LEU A 1 100 ? 1.964 3.104 -10.031 1.00 88.31 100 LEU A CA 1
ATOM 810 C C . LEU A 1 100 ? 2.072 2.974 -11.549 1.00 88.31 100 LEU A C 1
ATOM 812 O O . LEU A 1 100 ? 1.394 2.154 -12.172 1.00 88.31 100 LEU A O 1
ATOM 816 N N . VAL A 1 101 ? 2.962 3.771 -12.133 1.00 89.94 101 VAL A N 1
ATOM 817 C CA . VAL A 1 101 ? 3.357 3.635 -13.536 1.00 89.94 101 VAL A CA 1
ATOM 818 C C . VAL A 1 101 ? 4.666 2.857 -13.586 1.00 89.94 101 VAL A C 1
ATOM 820 O O . VAL A 1 101 ? 5.657 3.236 -12.963 1.00 89.94 101 VAL A O 1
ATOM 823 N N . GLY A 1 102 ? 4.651 1.744 -14.310 1.00 91.88 102 GLY A N 1
ATOM 824 C CA . GLY A 1 102 ? 5.838 0.991 -14.684 1.00 91.88 102 GLY A CA 1
ATOM 825 C C . GLY A 1 102 ? 6.269 1.332 -16.108 1.00 91.88 102 GLY A C 1
ATOM 826 O O . GLY A 1 102 ? 5.433 1.634 -16.954 1.00 91.88 102 GLY A O 1
ATOM 827 N N . TYR A 1 103 ? 7.564 1.238 -16.387 1.00 92.75 103 TYR A N 1
ATOM 828 C CA . TYR A 1 103 ? 8.130 1.461 -17.718 1.00 92.75 103 TYR A CA 1
ATOM 829 C C . TYR A 1 103 ? 8.830 0.200 -18.199 1.00 92.75 103 TYR A C 1
ATOM 831 O O . TYR A 1 103 ? 9.647 -0.359 -17.466 1.00 92.75 103 TYR A O 1
ATOM 839 N N . ILE A 1 104 ? 8.527 -0.247 -19.416 1.00 94.19 104 ILE A N 1
ATOM 840 C CA . ILE A 1 104 ? 9.136 -1.448 -19.996 1.00 94.19 104 ILE A CA 1
ATOM 841 C C . ILE A 1 104 ? 10.640 -1.215 -20.181 1.00 94.19 104 ILE A C 1
ATOM 843 O O . ILE A 1 104 ? 11.077 -0.176 -20.678 1.00 94.19 104 ILE A O 1
ATOM 847 N N . VAL A 1 105 ? 11.443 -2.199 -19.782 1.00 94.56 105 VAL A N 1
ATOM 848 C CA . VAL A 1 105 ? 12.903 -2.162 -19.883 1.00 94.56 105 VAL A CA 1
ATOM 849 C C . VAL A 1 105 ? 13.361 -3.269 -20.832 1.00 94.56 105 VAL A C 1
ATOM 851 O O . VAL A 1 105 ? 13.114 -4.442 -20.559 1.00 94.56 105 VAL A O 1
ATOM 854 N N . PRO A 1 106 ? 14.051 -2.929 -21.934 1.00 92.94 106 PRO A N 1
ATOM 855 C CA . PRO A 1 106 ? 14.728 -3.918 -22.765 1.00 92.94 106 PRO A CA 1
ATOM 856 C C . PRO A 1 106 ? 15.723 -4.750 -21.946 1.00 92.94 106 PRO A C 1
ATOM 858 O O . PRO A 1 106 ? 16.432 -4.207 -21.097 1.00 92.94 106 PRO A O 1
ATOM 861 N N . GLU A 1 107 ? 15.802 -6.057 -22.207 1.00 93.19 107 GLU A N 1
ATOM 862 C CA . GLU 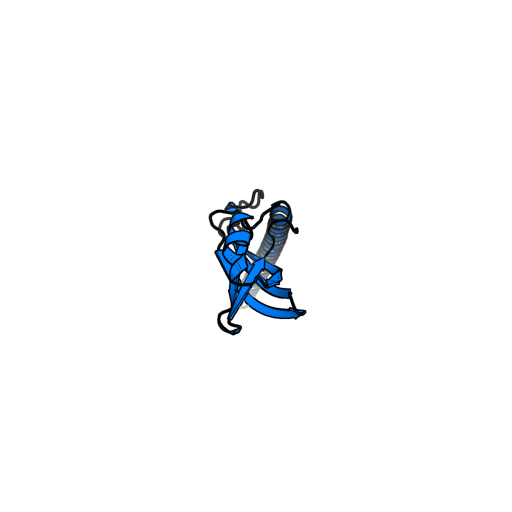A 1 107 ? 16.636 -6.989 -21.431 1.00 93.19 107 GLU A CA 1
ATOM 863 C C . GLU A 1 107 ? 18.114 -6.554 -21.365 1.00 93.19 107 GLU A C 1
ATOM 865 O O . GLU A 1 107 ? 18.743 -6.611 -20.306 1.00 93.19 107 GLU A O 1
ATOM 870 N N . ASP A 1 108 ? 18.650 -6.016 -22.464 1.00 95.00 108 ASP A N 1
ATOM 871 C CA . ASP A 1 108 ? 20.025 -5.513 -22.565 1.00 95.00 108 ASP A CA 1
ATOM 872 C C . ASP A 1 108 ? 20.306 -4.295 -21.664 1.00 95.00 108 ASP A C 1
ATOM 874 O O . ASP A 1 108 ? 21.464 -4.010 -21.350 1.00 95.00 108 ASP A O 1
ATOM 878 N N . LYS A 1 109 ? 19.259 -3.607 -21.194 1.00 94.19 109 LYS A N 1
ATOM 879 C CA . LYS A 1 109 ? 19.345 -2.428 -20.319 1.00 94.19 109 LYS A CA 1
ATOM 880 C C . LYS A 1 109 ? 19.035 -2.715 -18.853 1.00 94.19 109 LYS A C 1
ATOM 882 O O . LYS A 1 109 ? 19.252 -1.840 -18.015 1.00 94.19 109 LYS A O 1
ATOM 887 N N . VAL A 1 110 ? 18.594 -3.926 -18.503 1.00 92.88 110 VAL A N 1
ATOM 888 C CA . VAL A 1 110 ? 18.195 -4.280 -17.126 1.00 92.88 110 VAL A CA 1
ATOM 889 C C . VAL A 1 110 ? 19.316 -3.986 -16.128 1.00 92.88 110 VAL A C 1
ATOM 891 O O . VAL A 1 110 ? 19.100 -3.305 -15.131 1.00 92.88 110 VAL A O 1
ATOM 894 N N . ILE A 1 111 ? 20.547 -4.417 -16.418 1.00 92.00 111 ILE A N 1
ATOM 895 C CA . ILE A 1 111 ? 21.696 -4.206 -15.520 1.00 92.00 111 ILE A CA 1
ATOM 896 C C . ILE A 1 111 ? 22.026 -2.718 -15.336 1.00 92.00 111 ILE A C 1
ATOM 898 O O . ILE A 1 111 ? 22.474 -2.315 -14.261 1.00 92.00 111 ILE A O 1
ATOM 902 N N . GLU A 1 112 ? 21.832 -1.897 -16.368 1.00 92.81 112 GLU A N 1
ATOM 903 C CA . GLU A 1 112 ? 22.034 -0.450 -16.277 1.00 92.81 112 GLU A CA 1
ATOM 904 C C . GLU A 1 112 ? 20.999 0.187 -15.343 1.00 92.81 112 GLU A C 1
ATOM 906 O O . GLU A 1 112 ? 21.356 0.982 -14.477 1.00 92.81 112 GLU A O 1
ATOM 911 N N . GLU A 1 113 ? 19.734 -0.208 -15.471 1.00 90.31 113 GLU A N 1
ATOM 912 C CA . GLU A 1 113 ? 18.643 0.311 -14.648 1.00 90.31 113 GLU A CA 1
ATOM 913 C C . GLU A 1 113 ? 18.759 -0.123 -13.174 1.00 90.31 113 GLU A C 1
ATOM 915 O O . GLU A 1 113 ? 18.526 0.704 -12.293 1.00 90.31 113 GLU A O 1
ATOM 920 N N . ILE A 1 114 ? 19.240 -1.343 -12.882 1.00 86.00 114 ILE A N 1
ATOM 921 C CA . ILE A 1 114 ? 19.565 -1.763 -11.499 1.00 86.00 114 ILE A CA 1
ATOM 922 C C . ILE A 1 114 ? 20.598 -0.815 -10.878 1.00 86.00 114 ILE A C 1
ATOM 924 O O . ILE A 1 114 ? 20.460 -0.400 -9.729 1.00 86.00 114 ILE A O 1
ATOM 928 N N . LYS A 1 115 ? 21.642 -0.439 -11.630 1.00 88.81 115 LYS A N 1
ATOM 929 C CA . LYS A 1 115 ? 22.706 0.451 -11.129 1.00 88.81 115 LYS A CA 1
ATOM 930 C C . LYS A 1 115 ? 22.221 1.872 -10.845 1.00 88.81 115 LYS A C 1
ATOM 932 O O . LYS A 1 115 ? 22.854 2.559 -10.049 1.00 88.81 115 LYS A O 1
ATOM 937 N N . LYS A 1 116 ? 21.127 2.304 -11.478 1.00 87.38 116 LYS A N 1
ATOM 938 C CA . LYS A 1 116 ? 20.480 3.597 -11.209 1.00 87.38 116 LYS A CA 1
ATOM 939 C C . LYS A 1 116 ? 19.658 3.587 -9.915 1.00 87.38 116 LYS A C 1
ATOM 941 O O . LYS A 1 116 ? 19.239 4.650 -9.484 1.00 87.38 116 LYS A O 1
ATOM 946 N N . GLY A 1 117 ? 19.456 2.422 -9.293 1.00 82.94 117 GLY A N 1
ATOM 947 C CA . GLY A 1 117 ? 18.662 2.282 -8.071 1.00 82.94 117 GLY A CA 1
ATOM 948 C C . GLY A 1 117 ? 17.159 2.131 -8.315 1.00 82.94 117 GLY A C 1
ATOM 949 O O . GLY A 1 117 ? 16.392 2.207 -7.360 1.00 82.94 117 GLY A O 1
ATOM 950 N N . ASN A 1 118 ? 16.732 1.903 -9.562 1.00 83.81 118 ASN A N 1
ATOM 951 C CA . ASN A 1 118 ? 15.325 1.666 -9.880 1.00 83.81 118 ASN A CA 1
ATOM 952 C C . ASN A 1 118 ? 14.866 0.292 -9.377 1.00 83.81 118 ASN A C 1
ATOM 954 O O . ASN A 1 118 ? 15.625 -0.682 -9.419 1.00 83.81 118 ASN A O 1
ATOM 958 N N . GLU A 1 119 ? 13.602 0.191 -8.964 1.00 84.62 119 GLU A N 1
ATOM 959 C CA . GLU A 1 119 ? 12.991 -1.107 -8.687 1.00 84.62 119 GLU A CA 1
ATOM 960 C C . GLU A 1 119 ? 12.664 -1.800 -10.012 1.00 84.62 119 GLU A C 1
ATOM 962 O O . GLU A 1 119 ? 11.936 -1.252 -10.839 1.00 84.62 119 GLU A O 1
ATOM 967 N N . LEU A 1 120 ? 13.201 -3.003 -10.215 1.00 90.50 120 LEU A N 1
ATOM 968 C CA . LEU A 1 120 ? 13.029 -3.794 -11.432 1.00 90.50 120 LEU A CA 1
ATOM 969 C C . LEU A 1 120 ? 12.261 -5.076 -11.146 1.00 90.50 120 LEU A C 1
ATOM 971 O O . LEU A 1 120 ? 12.538 -5.795 -10.186 1.00 90.50 120 LEU A O 1
ATOM 975 N N . TYR A 1 121 ? 11.339 -5.379 -12.044 1.00 91.31 121 TYR A N 1
ATOM 976 C CA . TYR A 1 121 ? 10.427 -6.502 -11.954 1.00 91.31 121 TYR A CA 1
ATOM 977 C C . TYR A 1 121 ? 10.323 -7.197 -13.313 1.00 91.31 121 TYR A C 1
ATOM 979 O O . TYR A 1 121 ? 10.655 -6.630 -14.355 1.00 91.31 121 TYR A O 1
ATOM 987 N N . TYR A 1 122 ? 9.858 -8.442 -13.295 1.00 91.31 122 TYR A N 1
ATOM 988 C CA . TYR A 1 122 ? 9.659 -9.254 -14.489 1.00 91.31 122 TYR A CA 1
ATOM 989 C C . TYR A 1 122 ? 8.231 -9.799 -14.504 1.00 91.31 122 TYR A C 1
ATOM 991 O O . TYR A 1 122 ? 7.788 -10.420 -13.533 1.00 91.31 122 TYR A O 1
ATOM 999 N N . VAL A 1 123 ? 7.512 -9.564 -15.601 1.00 87.31 123 VAL A N 1
ATOM 1000 C CA . VAL A 1 123 ? 6.165 -10.102 -15.820 1.00 87.31 123 VAL A CA 1
ATOM 1001 C C . VAL A 1 123 ? 6.297 -11.389 -16.613 1.00 87.31 123 VAL A C 1
ATOM 1003 O O . VAL A 1 123 ? 6.548 -11.367 -17.814 1.00 87.31 123 VAL A O 1
ATOM 1006 N N . LYS A 1 124 ? 6.092 -12.522 -15.941 1.00 86.94 124 LYS A N 1
ATOM 1007 C CA . LYS A 1 124 ? 6.246 -13.847 -16.553 1.00 86.94 124 LYS A CA 1
ATOM 1008 C C . LYS A 1 124 ? 5.297 -14.085 -17.730 1.00 86.94 124 LYS A C 1
ATOM 1010 O O . LYS A 1 124 ? 5.703 -14.688 -18.715 1.00 86.94 124 LYS A O 1
ATOM 1015 N N . ASP A 1 125 ? 4.054 -13.625 -17.628 1.00 85.69 125 ASP A N 1
ATOM 1016 C CA . ASP A 1 125 ? 3.027 -13.907 -18.640 1.00 85.69 125 ASP A CA 1
ATOM 1017 C C . ASP A 1 125 ? 3.255 -13.140 -19.950 1.00 85.69 125 ASP A C 1
ATOM 1019 O O . ASP A 1 125 ? 2.855 -13.606 -21.014 1.00 85.69 125 ASP A O 1
ATOM 1023 N N . ALA A 1 126 ? 3.918 -11.983 -19.874 1.00 84.00 126 ALA A N 1
ATOM 1024 C CA . ALA A 1 126 ? 4.228 -11.125 -21.016 1.00 84.00 126 ALA A CA 1
ATOM 1025 C C . ALA A 1 126 ? 5.708 -11.187 -21.440 1.00 84.00 126 ALA A C 1
ATOM 1027 O O . ALA A 1 126 ? 6.084 -10.516 -22.395 1.00 84.00 126 ALA A O 1
ATOM 1028 N N . ASP A 1 127 ? 6.527 -11.974 -20.733 1.00 89.38 127 ASP A N 1
ATOM 1029 C CA . ASP A 1 127 ? 7.970 -12.133 -20.950 1.00 89.38 127 ASP A CA 1
ATOM 1030 C C . ASP A 1 127 ? 8.723 -10.796 -21.096 1.00 89.38 127 ASP A C 1
ATOM 1032 O O . ASP A 1 127 ? 9.464 -10.566 -22.050 1.00 89.38 127 ASP A O 1
ATOM 1036 N N . LEU A 1 128 ? 8.49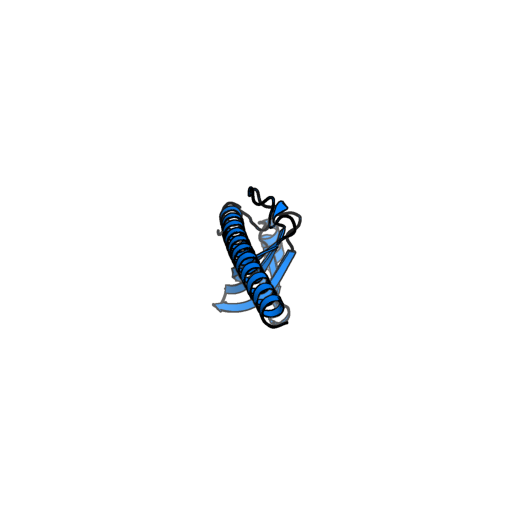5 -9.873 -20.154 1.00 91.50 128 LEU A N 1
ATOM 1037 C CA . LEU A 1 128 ? 9.094 -8.537 -20.187 1.00 91.50 128 LEU A CA 1
ATOM 1038 C C . LEU A 1 128 ? 9.603 -8.081 -18.823 1.00 91.50 128 LEU A C 1
ATOM 1040 O O . LEU A 1 128 ? 9.053 -8.430 -17.774 1.00 91.50 128 LEU A O 1
ATOM 1044 N N . PHE A 1 129 ? 10.645 -7.252 -18.853 1.00 94.25 129 PHE A N 1
ATOM 1045 C CA . PHE A 1 129 ? 11.110 -6.507 -17.691 1.00 94.25 129 PHE A CA 1
ATOM 1046 C C . PHE A 1 129 ? 10.452 -5.135 -17.654 1.00 94.25 129 PHE A C 1
ATOM 1048 O O . PHE A 1 129 ? 10.214 -4.512 -18.689 1.00 94.25 129 PHE A O 1
ATOM 1055 N N . TYR A 1 130 ? 10.202 -4.638 -16.450 1.00 93.56 130 TYR A N 1
ATOM 1056 C CA . TYR A 1 130 ? 9.774 -3.266 -16.245 1.00 93.56 130 TYR A CA 1
ATOM 1057 C C . TYR A 1 130 ? 10.372 -2.692 -14.976 1.00 93.56 130 TYR A C 1
ATOM 1059 O O . TYR A 1 130 ? 10.702 -3.418 -14.037 1.00 93.56 130 TYR A O 1
ATOM 1067 N N . LYS A 1 131 ? 10.491 -1.371 -14.953 1.00 92.06 131 LYS A N 1
ATOM 1068 C CA . LYS A 1 131 ? 10.934 -0.628 -13.783 1.00 92.06 131 LYS A CA 1
ATOM 1069 C C . LYS A 1 131 ? 9.833 0.252 -13.223 1.00 92.06 131 LYS A C 1
ATOM 1071 O O . LYS A 1 131 ? 8.980 0.726 -13.969 1.00 92.06 131 LYS A O 1
ATOM 1076 N N . ILE A 1 132 ? 9.915 0.517 -11.930 1.00 88.19 132 ILE A N 1
ATOM 1077 C CA . ILE A 1 132 ? 9.200 1.601 -11.262 1.00 88.19 132 ILE A CA 1
ATOM 1078 C C . ILE A 1 132 ? 10.264 2.621 -10.851 1.00 88.19 132 ILE A C 1
ATOM 1080 O O . ILE A 1 132 ? 11.246 2.263 -10.194 1.00 88.19 132 ILE A O 1
ATOM 1084 N N . ASN A 1 133 ? 10.114 3.872 -11.291 1.00 80.06 133 ASN A N 1
ATOM 1085 C CA . ASN A 1 133 ? 11.057 4.935 -10.948 1.00 80.06 133 ASN A CA 1
ATOM 1086 C C . ASN A 1 133 ? 10.828 5.349 -9.487 1.00 80.06 133 ASN A C 1
ATOM 1088 O O . ASN A 1 133 ? 9.715 5.708 -9.111 1.00 80.06 133 ASN A O 1
ATOM 1092 N N . VAL A 1 134 ? 11.882 5.286 -8.671 1.00 67.44 134 VAL A N 1
ATOM 1093 C CA . VAL A 1 134 ? 11.806 5.575 -7.226 1.00 67.44 134 VAL A CA 1
ATOM 1094 C C . VAL A 1 134 ? 11.682 7.082 -6.952 1.00 67.44 134 VAL A C 1
ATOM 1096 O O . VAL A 1 134 ? 11.075 7.462 -5.960 1.00 67.44 134 VAL A O 1
ATOM 1099 N N . ASP A 1 135 ? 12.188 7.927 -7.860 1.00 61.34 135 ASP A N 1
ATOM 1100 C CA . ASP A 1 135 ? 12.268 9.390 -7.698 1.00 61.34 135 ASP A CA 1
ATOM 1101 C C . ASP A 1 135 ? 11.166 10.178 -8.444 1.00 61.34 135 ASP A C 1
ATOM 1103 O O . ASP A 1 135 ? 11.235 11.403 -8.533 1.00 61.34 135 ASP A O 1
ATOM 1107 N N . GLU A 1 136 ? 10.169 9.514 -9.039 1.00 54.41 136 GLU A N 1
ATOM 1108 C CA . GLU A 1 136 ? 9.081 10.208 -9.760 1.00 54.41 136 GLU A CA 1
ATOM 1109 C C . GLU A 1 136 ? 7.951 10.731 -8.850 1.00 54.41 136 GLU A C 1
ATOM 1111 O O . GLU A 1 136 ? 6.979 11.290 -9.364 1.00 54.41 136 GLU A O 1
ATOM 1116 N N . PHE A 1 137 ? 8.079 10.601 -7.522 1.00 48.03 137 PHE A N 1
ATOM 1117 C CA . PHE A 1 137 ? 7.040 10.953 -6.546 1.00 48.03 137 PHE A CA 1
ATOM 1118 C C . PHE A 1 137 ? 7.567 11.810 -5.392 1.00 48.03 137 PHE A C 1
ATOM 1120 O O . PHE A 1 137 ? 8.610 11.448 -4.806 1.00 48.03 137 PHE A O 1
#

Sequence (137 aa):
MSGEIEEKVLRNLKSHEELSDILKSTLYKMSLEGFEAFEDYKNYANPDSFSNVVKKIEWVELVEDDRLSVHKLQKIKLPDLSTKTTEIMSEGNLTIDQFLVGYIVPEDKVIEEIKKGNELYYVKDADLFYKINVDEF

Foldseek 3Di:
DVVVVVVVVVVVVVVVVVVVVVVVVLVVLVVVLLVQLVVQCVVDLFNVPQPPKDKDFPDWADDDPFKIWTKMKIKAQSVSTPDPSPPSQNRHIRIDIDTFIKTWDDPVCPVVCVVVVWAKDADPVVRTIITTGSNPD

pLDDT: mean 83.29, std 9.94, range [48.03, 95.0]

Organism: Methanococcus maripaludis (NCBI:txid39152)